Protein AF-A0A383BWJ7-F1 (afdb_monomer_lite)

Secondary structure (DSSP, 8-state):
-EEEETT-HHHHHHHHTS-TT--EEEESS---HHHHHHHHHHHHGGG---TT--------EEEESSSS-EEEE--

pLDDT: mean 90.83, std 9.13, range [56.41, 98.12]

Structure (mmCIF, N/CA/C/O backbone):
data_AF-A0A383BWJ7-F1
#
_entry.id   AF-A0A383BWJ7-F1
#
loop_
_atom_site.group_PDB
_atom_site.id
_atom_site.type_symbol
_atom_site.label_atom_id
_atom_site.label_alt_id
_atom_site.label_comp_id
_atom_site.label_asym_id
_atom_site.label_entity_id
_atom_site.label_seq_id
_atom_site.pdbx_PDB_ins_code
_atom_site.Cartn_x
_atom_site.Cartn_y
_atom_site.Cartn_z
_atom_site.occupancy
_atom_site.B_iso_or_equiv
_atom_site.auth_seq_id
_atom_site.auth_comp_id
_atom_site.auth_asym_id
_atom_site.auth_atom_id
_atom_site.pdbx_PDB_model_num
ATOM 1 N N . ALA A 1 1 ? -12.922 8.150 1.132 1.00 87.62 1 ALA A N 1
ATOM 2 C CA . ALA A 1 1 ? -12.574 6.776 0.725 1.00 87.62 1 ALA A CA 1
ATOM 3 C C . ALA A 1 1 ? -11.445 6.311 1.626 1.00 87.62 1 ALA A C 1
ATOM 5 O O . ALA A 1 1 ? -10.601 7.142 1.939 1.00 87.62 1 ALA A O 1
ATOM 6 N N . PHE A 1 2 ? -11.456 5.055 2.060 1.00 93.19 2 PHE A N 1
ATOM 7 C CA . PHE A 1 2 ? -10.514 4.501 3.036 1.00 93.19 2 PHE A CA 1
ATOM 8 C C . PHE A 1 2 ? -9.794 3.282 2.465 1.00 93.19 2 PHE A C 1
ATOM 10 O O . PHE A 1 2 ? -10.315 2.626 1.563 1.00 93.19 2 PHE A O 1
ATOM 17 N N . ILE A 1 3 ? -8.611 2.990 3.000 1.00 94.81 3 ILE A N 1
ATOM 18 C CA . ILE A 1 3 ? -7.894 1.732 2.785 1.00 94.81 3 ILE A CA 1
ATOM 19 C C . ILE A 1 3 ? -7.752 1.084 4.159 1.00 94.81 3 ILE A C 1
ATOM 21 O O . ILE A 1 3 ? -7.292 1.745 5.087 1.00 94.81 3 ILE A O 1
ATOM 25 N N . VAL A 1 4 ? -8.173 -0.169 4.302 1.00 96.75 4 VAL A N 1
ATOM 26 C CA . VAL A 1 4 ? -8.214 -0.868 5.592 1.00 96.75 4 VAL A CA 1
ATOM 27 C C . VAL A 1 4 ? -7.612 -2.260 5.462 1.00 96.75 4 VAL A C 1
ATOM 29 O O . VAL A 1 4 ? -7.765 -2.919 4.433 1.00 96.75 4 VAL A O 1
ATOM 32 N N . TYR A 1 5 ? -6.906 -2.693 6.503 1.00 97.88 5 TYR A N 1
ATOM 33 C CA . TYR A 1 5 ? -6.400 -4.056 6.587 1.00 97.88 5 TYR A CA 1
ATOM 34 C C . TYR A 1 5 ? -7.555 -5.029 6.846 1.00 97.88 5 TYR A C 1
ATOM 36 O O . TYR A 1 5 ? -8.375 -4.793 7.727 1.00 97.88 5 TYR A O 1
ATOM 44 N N . GLU A 1 6 ? -7.602 -6.146 6.123 1.00 97.38 6 GLU A N 1
ATOM 45 C CA . GLU A 1 6 ? -8.656 -7.160 6.270 1.00 97.38 6 GLU A CA 1
ATOM 46 C C . GLU A 1 6 ? -8.746 -7.781 7.672 1.00 97.38 6 GLU A C 1
ATOM 48 O O . GLU A 1 6 ? -9.810 -8.248 8.063 1.00 97.38 6 GLU A O 1
ATOM 53 N N . GLY A 1 7 ? -7.650 -7.778 8.437 1.00 97.62 7 GLY A N 1
ATOM 54 C CA . GLY A 1 7 ? -7.638 -8.272 9.814 1.00 97.62 7 GLY A CA 1
ATOM 55 C C . GLY A 1 7 ? -8.083 -7.247 10.863 1.00 97.62 7 GLY A C 1
ATOM 56 O O . GLY A 1 7 ? -8.153 -7.594 12.041 1.00 97.62 7 GLY A O 1
ATOM 57 N N . ASP A 1 8 ? -8.361 -5.999 10.472 1.00 97.19 8 ASP A N 1
ATOM 58 C CA . ASP A 1 8 ? -8.803 -4.934 11.377 1.00 97.19 8 ASP A CA 1
ATOM 59 C C . ASP A 1 8 ? -10.338 -4.896 11.469 1.00 97.19 8 ASP A C 1
ATOM 61 O O . ASP A 1 8 ? -11.019 -4.087 10.833 1.00 97.19 8 ASP A O 1
ATOM 65 N N . ASN A 1 9 ? -10.887 -5.833 12.248 1.00 96.56 9 ASN A N 1
ATOM 66 C CA . ASN A 1 9 ? -12.334 -6.009 12.395 1.00 96.56 9 ASN A CA 1
ATOM 67 C C . ASN A 1 9 ? -13.030 -4.772 12.985 1.00 96.56 9 ASN A C 1
ATOM 69 O O . ASN A 1 9 ? -14.143 -4.458 12.570 1.00 96.56 9 ASN A O 1
ATOM 73 N N . GLU A 1 10 ? -12.381 -4.058 13.911 1.00 97.06 10 GLU A N 1
ATOM 74 C CA . GLU A 1 10 ? -12.949 -2.847 14.517 1.00 97.06 10 GLU A CA 1
ATOM 75 C C . GLU A 1 10 ? -13.066 -1.719 13.485 1.00 97.06 10 GLU A C 1
ATOM 77 O O . GLU A 1 10 ? -14.113 -1.076 13.377 1.00 97.06 10 GLU A O 1
ATOM 82 N N . ALA A 1 11 ? -12.025 -1.503 12.673 1.00 95.00 11 ALA A N 1
ATOM 83 C CA . ALA A 1 11 ? -12.078 -0.514 11.603 1.00 95.00 11 ALA A CA 1
ATOM 84 C C . ALA A 1 11 ? -13.112 -0.886 10.531 1.00 95.00 11 ALA A C 1
ATOM 86 O O . ALA A 1 11 ? -13.835 -0.015 10.050 1.00 95.00 11 ALA A O 1
ATOM 87 N N . LEU A 1 12 ? -13.212 -2.168 10.164 1.00 94.38 12 LEU A N 1
ATOM 88 C CA . LEU A 1 12 ? -14.209 -2.652 9.207 1.00 94.38 12 LEU A CA 1
ATOM 89 C C . LEU A 1 12 ? -15.640 -2.420 9.704 1.00 94.38 12 LEU A C 1
ATOM 91 O O . LEU A 1 12 ? -16.472 -1.921 8.945 1.00 94.38 12 LEU A O 1
ATOM 95 N N . GLU A 1 13 ? -15.919 -2.732 10.970 1.00 95.19 13 GLU A N 1
ATOM 96 C CA . GLU A 1 13 ? -17.223 -2.484 11.586 1.00 95.19 13 GLU A CA 1
ATOM 97 C C . GLU A 1 13 ? -17.540 -0.982 11.621 1.00 95.19 13 GLU A C 1
ATOM 99 O O . GLU A 1 13 ? -18.615 -0.566 11.184 1.00 95.19 13 GLU A O 1
ATOM 104 N N . ALA A 1 14 ? -16.583 -0.144 12.029 1.00 94.19 14 ALA A N 1
ATOM 105 C CA . ALA A 1 14 ? -16.762 1.305 12.045 1.00 94.19 14 ALA A CA 1
ATOM 106 C C . ALA A 1 14 ? -17.047 1.868 10.642 1.00 94.19 14 ALA A C 1
ATOM 108 O O . ALA A 1 14 ? -17.982 2.650 10.463 1.00 94.19 14 ALA A O 1
ATOM 109 N N . LEU A 1 15 ? -16.287 1.440 9.631 1.00 93.19 15 LEU A N 1
ATOM 110 C CA . LEU A 1 15 ? -16.488 1.862 8.244 1.00 93.19 15 LEU A CA 1
ATOM 111 C C . LEU A 1 15 ? -17.822 1.358 7.681 1.00 93.19 15 LEU A C 1
ATOM 113 O O . LEU A 1 15 ? -18.450 2.079 6.913 1.00 93.19 15 LEU A O 1
ATOM 117 N N . SER A 1 16 ? -18.304 0.184 8.103 1.00 89.94 16 SER A N 1
ATOM 118 C CA . SER A 1 16 ? -19.609 -0.345 7.678 1.00 89.94 16 SER A CA 1
ATOM 119 C C . SER A 1 16 ? -20.798 0.524 8.109 1.00 89.94 16 SER A C 1
ATOM 121 O O . SER A 1 16 ? -21.848 0.481 7.473 1.00 89.94 16 SER A O 1
ATOM 123 N N . SER A 1 17 ? -20.626 1.342 9.154 1.00 91.44 17 SER A N 1
ATOM 124 C CA . SER A 1 17 ? -21.649 2.282 9.626 1.00 91.44 17 SER A CA 1
ATOM 125 C C . SER A 1 17 ? -21.753 3.558 8.783 1.00 91.44 17 SER A C 1
ATOM 127 O O . SER A 1 17 ? -22.697 4.330 8.945 1.00 91.44 17 SER A O 1
ATOM 129 N N . MET A 1 18 ? -20.789 3.804 7.890 1.00 88.94 18 MET A N 1
ATOM 130 C CA . MET A 1 18 ? -20.807 4.973 7.019 1.00 88.94 18 MET A CA 1
ATOM 131 C C . MET A 1 18 ? -21.864 4.782 5.919 1.00 88.94 18 MET A C 1
ATOM 133 O O . MET A 1 18 ? -21.856 3.782 5.206 1.00 88.94 18 MET A O 1
ATOM 137 N N . GLU A 1 19 ? -22.772 5.748 5.770 1.00 80.50 19 GLU A N 1
ATOM 138 C CA . GLU A 1 19 ? -23.870 5.713 4.792 1.00 80.50 19 GLU A CA 1
ATOM 139 C C . GLU A 1 19 ? -23.387 5.737 3.319 1.00 80.50 19 GLU A C 1
ATOM 141 O O . GLU A 1 19 ? -22.185 5.749 3.009 1.00 80.50 19 GLU A O 1
ATOM 146 N N . ASP A 1 20 ? -24.352 5.734 2.393 1.00 79.94 20 ASP A N 1
ATOM 147 C CA . ASP A 1 20 ? -24.127 5.627 0.953 1.00 79.94 20 ASP A CA 1
ATOM 148 C C . ASP A 1 20 ? -23.174 6.704 0.407 1.00 79.94 20 ASP A C 1
ATOM 150 O O . ASP A 1 20 ? -23.342 7.909 0.602 1.00 79.94 20 ASP A O 1
ATOM 154 N N . GLY A 1 21 ? -22.164 6.244 -0.338 1.00 79.44 21 GLY A N 1
ATOM 155 C CA . GLY A 1 21 ? -21.187 7.085 -1.037 1.00 79.44 21 GLY A CA 1
ATOM 156 C C . GLY A 1 21 ? -19.753 6.973 -0.516 1.00 79.44 21 GLY A C 1
ATOM 157 O O . GLY A 1 21 ? -18.817 7.403 -1.202 1.00 79.44 21 GLY A O 1
ATOM 158 N N . HIS A 1 22 ? -19.533 6.357 0.650 1.00 88.00 22 HIS A N 1
ATOM 159 C CA . HIS A 1 22 ? -18.177 6.034 1.082 1.00 88.00 22 HIS A CA 1
ATOM 160 C C . HIS A 1 22 ? -17.630 4.827 0.293 1.00 88.00 22 HIS A C 1
ATOM 162 O O . HIS A 1 22 ? -18.354 3.919 -0.103 1.00 88.00 22 HIS A O 1
ATOM 168 N N . ARG A 1 23 ? -16.324 4.838 0.011 1.00 90.94 23 ARG A N 1
ATOM 169 C CA . ARG A 1 23 ? -15.624 3.738 -0.669 1.00 90.94 23 ARG A CA 1
ATOM 170 C C . ARG A 1 23 ? -14.521 3.231 0.236 1.00 90.94 23 ARG A C 1
ATOM 172 O O . ARG A 1 23 ? -13.688 4.038 0.651 1.00 90.94 23 ARG A O 1
ATOM 179 N N . THR A 1 24 ? -14.498 1.932 0.481 1.00 93.44 24 THR A N 1
ATOM 180 C CA . THR A 1 24 ? -13.481 1.275 1.302 1.00 93.44 24 THR A CA 1
ATOM 181 C C . THR A 1 24 ? -12.768 0.233 0.454 1.00 93.44 24 THR A C 1
ATOM 183 O O . THR A 1 24 ? -13.410 -0.612 -0.165 1.00 93.44 24 THR A O 1
ATOM 186 N N . LEU A 1 25 ? -11.442 0.325 0.387 1.00 94.50 25 LEU A N 1
ATOM 187 C CA . LEU A 1 25 ? -10.574 -0.680 -0.210 1.00 94.50 25 LEU A CA 1
ATOM 188 C C . LEU A 1 25 ? -10.006 -1.546 0.913 1.00 94.50 25 LEU A C 1
ATOM 190 O O . LEU A 1 25 ? -9.261 -1.052 1.756 1.00 94.50 25 LEU A O 1
ATOM 194 N N . VAL A 1 26 ? -10.352 -2.826 0.919 1.00 96.12 26 VAL A N 1
ATOM 195 C CA . VAL A 1 26 ? -9.797 -3.792 1.871 1.00 96.12 26 VAL A CA 1
ATOM 196 C C . VAL A 1 26 ? -8.539 -4.412 1.263 1.00 96.12 26 VAL A C 1
ATOM 198 O O . VAL A 1 26 ? -8.563 -4.830 0.105 1.00 96.12 26 VAL A O 1
ATOM 201 N N . VAL A 1 27 ? -7.439 -4.444 2.017 1.00 97.06 27 VAL A N 1
ATOM 202 C CA . VAL A 1 27 ? -6.148 -5.010 1.592 1.00 97.06 27 VAL A CA 1
ATOM 203 C C . VAL A 1 27 ? -5.648 -6.067 2.587 1.00 97.06 27 VAL A C 1
ATOM 205 O O . VAL A 1 27 ? -5.906 -5.941 3.785 1.00 97.06 27 VAL A O 1
ATOM 208 N N . PRO A 1 28 ? -4.881 -7.083 2.144 1.00 97.12 28 PRO A N 1
ATOM 209 C CA . PRO A 1 28 ? -4.425 -8.184 3.001 1.00 97.12 28 PRO A CA 1
ATOM 210 C C . PRO A 1 28 ? -3.172 -7.852 3.833 1.00 97.12 28 PRO A C 1
ATOM 212 O O . PRO A 1 28 ? -2.447 -8.737 4.280 1.00 97.12 28 PRO A O 1
ATOM 215 N N . PHE A 1 29 ? -2.862 -6.568 4.018 1.00 97.50 29 PHE A N 1
ATOM 216 C CA . PHE A 1 29 ? -1.691 -6.094 4.759 1.00 97.50 29 PHE A CA 1
ATOM 217 C C . PHE A 1 29 ? -1.994 -4.786 5.498 1.00 97.50 29 PHE A C 1
ATOM 219 O O . PHE A 1 29 ? -2.934 -4.072 5.160 1.00 97.50 29 PHE A O 1
ATOM 226 N N . ILE A 1 30 ? -1.167 -4.434 6.486 1.00 96.75 30 ILE A N 1
ATOM 227 C CA . ILE A 1 30 ? -1.267 -3.143 7.184 1.00 96.75 30 ILE A CA 1
ATOM 228 C C . ILE A 1 30 ? -0.962 -2.017 6.175 1.00 96.75 30 ILE A C 1
ATOM 230 O O . ILE A 1 30 ? 0.152 -2.006 5.641 1.00 96.75 30 ILE A O 1
ATOM 234 N N . PRO A 1 31 ? -1.886 -1.076 5.895 1.00 95.69 31 PRO A N 1
ATOM 235 C CA . PRO A 1 31 ? -1.791 -0.143 4.767 1.00 95.69 31 PRO A CA 1
ATOM 236 C C . PRO A 1 31 ? -0.849 1.047 5.033 1.00 95.69 31 PRO A C 1
ATOM 238 O O . PRO A 1 31 ? -1.231 2.203 4.871 1.00 95.69 31 PRO A O 1
ATOM 241 N N . THR A 1 32 ? 0.395 0.779 5.437 1.00 95.00 32 THR A N 1
ATOM 242 C CA . THR A 1 32 ? 1.446 1.806 5.536 1.00 95.00 32 THR A CA 1
ATOM 243 C C . THR A 1 32 ? 1.916 2.242 4.146 1.00 95.00 32 THR A C 1
ATOM 245 O O . THR A 1 32 ? 1.729 1.520 3.159 1.00 95.00 32 THR A O 1
ATOM 248 N N . ALA A 1 33 ? 2.565 3.407 4.045 1.00 95.62 33 ALA A N 1
ATOM 249 C CA . ALA A 1 33 ? 3.089 3.911 2.775 1.00 95.62 33 ALA A CA 1
ATOM 250 C C . ALA A 1 33 ? 4.045 2.912 2.087 1.00 95.62 33 ALA A C 1
ATOM 252 O O . ALA A 1 33 ? 3.997 2.755 0.868 1.00 95.62 33 ALA A O 1
ATOM 253 N N . GLU A 1 34 ? 4.881 2.207 2.853 1.00 96.75 34 GLU A N 1
ATOM 254 C CA . GLU A 1 34 ? 5.836 1.205 2.367 1.00 96.75 34 GLU A CA 1
ATOM 255 C C . GLU A 1 34 ? 5.131 -0.005 1.757 1.00 96.75 34 GLU A C 1
ATOM 257 O O . GLU A 1 34 ? 5.451 -0.415 0.639 1.00 96.75 34 GLU A O 1
ATOM 262 N N . ASN A 1 35 ? 4.137 -0.548 2.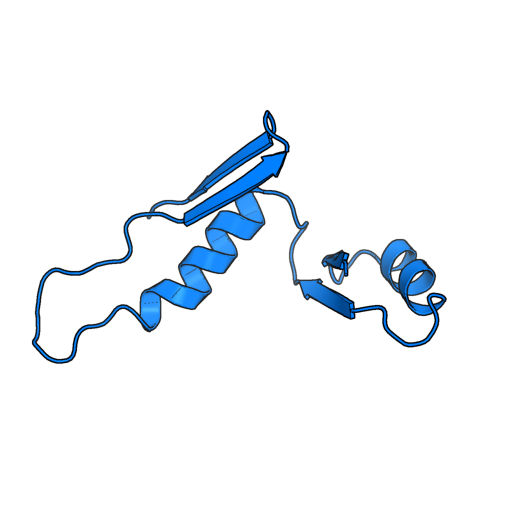465 1.00 97.00 35 ASN A N 1
ATOM 263 C CA . ASN A 1 35 ? 3.386 -1.708 1.996 1.00 97.00 35 ASN A CA 1
ATOM 264 C C . ASN A 1 35 ? 2.547 -1.359 0.765 1.00 97.00 35 ASN A C 1
ATOM 266 O O . ASN A 1 35 ? 2.484 -2.145 -0.177 1.00 97.00 35 ASN A O 1
ATOM 270 N N . LEU A 1 36 ? 1.970 -0.154 0.726 1.00 96.88 36 LEU A N 1
ATOM 271 C CA . LEU A 1 36 ? 1.256 0.346 -0.446 1.00 96.88 36 LEU A CA 1
ATOM 272 C C . LEU A 1 36 ? 2.187 0.541 -1.646 1.00 96.88 36 LEU A C 1
ATOM 274 O O . LEU A 1 36 ? 1.801 0.201 -2.762 1.00 96.88 36 LEU A O 1
ATOM 278 N N . ALA A 1 37 ? 3.407 1.050 -1.440 1.00 97.44 37 ALA A N 1
ATOM 279 C CA . ALA A 1 37 ? 4.375 1.224 -2.522 1.00 97.44 37 ALA A CA 1
ATOM 280 C C . ALA A 1 37 ? 4.773 -0.124 -3.130 1.00 97.44 37 ALA A C 1
ATOM 282 O O . ALA A 1 37 ? 4.786 -0.267 -4.354 1.00 97.44 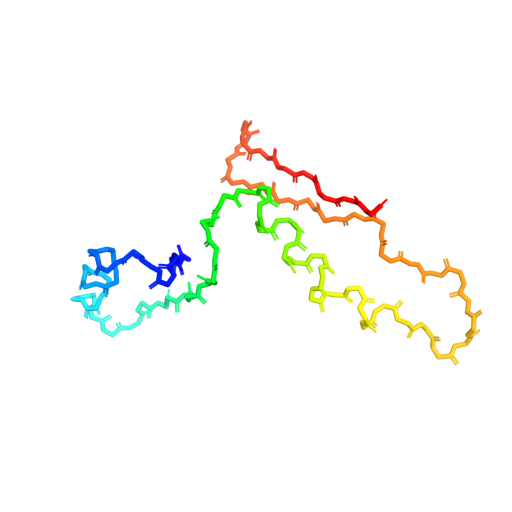37 ALA A O 1
ATOM 283 N N . LYS A 1 38 ? 5.035 -1.123 -2.280 1.00 97.69 38 LYS A N 1
ATOM 284 C CA . LYS A 1 38 ? 5.336 -2.486 -2.717 1.00 97.69 38 LYS A CA 1
ATOM 285 C C . LYS A 1 38 ? 4.158 -3.129 -3.441 1.00 97.69 38 LYS A C 1
ATOM 287 O O . LYS A 1 38 ? 4.322 -3.615 -4.555 1.00 97.69 38 LYS A O 1
ATOM 292 N N . TRP A 1 39 ? 2.973 -3.085 -2.841 1.00 97.25 39 TRP A N 1
ATOM 293 C CA . TRP A 1 39 ? 1.780 -3.682 -3.428 1.00 97.25 39 TRP A CA 1
ATOM 294 C C . TRP A 1 39 ? 1.453 -3.063 -4.790 1.00 97.25 39 TRP A C 1
ATOM 296 O O . TRP A 1 39 ? 1.247 -3.791 -5.757 1.00 9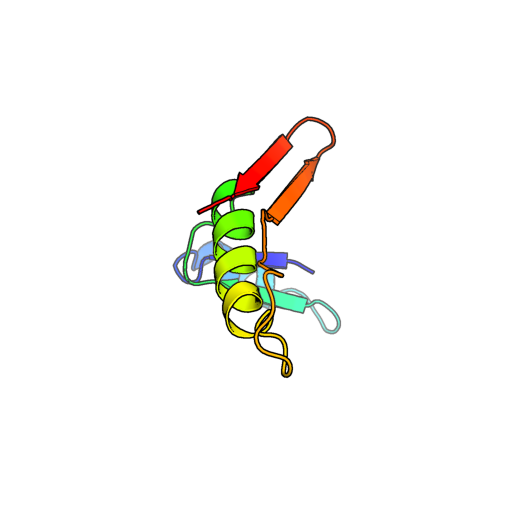7.25 39 TRP A O 1
ATOM 306 N N . ALA A 1 40 ? 1.486 -1.732 -4.902 1.00 96.12 40 ALA A N 1
ATOM 307 C CA . ALA A 1 40 ? 1.245 -1.041 -6.165 1.00 96.12 40 ALA A CA 1
ATOM 308 C C . ALA A 1 40 ? 2.274 -1.419 -7.244 1.00 96.12 40 ALA A C 1
ATOM 310 O O . ALA A 1 40 ? 1.897 -1.626 -8.397 1.00 96.12 40 ALA A O 1
ATOM 311 N N . PHE A 1 41 ? 3.549 -1.568 -6.870 1.00 96.69 41 PHE A N 1
ATOM 312 C CA . PHE A 1 41 ? 4.587 -2.053 -7.775 1.00 96.69 41 PHE A CA 1
ATOM 313 C C . PHE A 1 41 ? 4.266 -3.451 -8.308 1.00 96.69 41 PHE A C 1
ATOM 315 O O . PHE A 1 41 ? 4.245 -3.654 -9.518 1.00 96.69 41 PHE A O 1
ATOM 322 N N . GLU A 1 42 ? 3.955 -4.394 -7.418 1.00 95.81 42 GLU A N 1
ATOM 323 C CA . GLU A 1 42 ? 3.644 -5.785 -7.771 1.00 95.81 42 GLU A CA 1
ATOM 324 C C . GLU A 1 42 ? 2.390 -5.909 -8.645 1.00 95.81 42 GLU A C 1
ATOM 326 O O . GLU A 1 42 ? 2.329 -6.792 -9.498 1.00 95.81 42 GLU A O 1
ATOM 331 N N . GLN A 1 43 ? 1.406 -5.016 -8.476 1.00 95.06 43 GLN A N 1
ATOM 332 C CA . GLN A 1 43 ? 0.231 -4.982 -9.350 1.00 95.06 43 GLN A CA 1
ATOM 333 C C . GLN A 1 43 ? 0.566 -4.479 -10.759 1.00 95.06 43 GLN A C 1
ATOM 335 O O . GLN A 1 43 ? -0.037 -4.936 -11.724 1.00 95.06 43 GLN A O 1
ATOM 340 N N . VAL A 1 44 ? 1.493 -3.527 -10.901 1.00 93.56 44 VAL A N 1
ATOM 341 C CA . VAL A 1 44 ? 1.756 -2.850 -12.182 1.00 93.56 44 VAL A CA 1
ATOM 342 C C . VAL A 1 44 ? 2.876 -3.512 -12.984 1.00 93.56 44 VAL A C 1
ATOM 344 O O . VAL A 1 44 ? 2.759 -3.587 -14.206 1.00 93.56 44 VAL A O 1
ATOM 347 N N . GLU A 1 45 ? 3.922 -4.027 -12.330 1.00 92.06 45 GLU A N 1
ATOM 348 C CA . GLU A 1 45 ? 5.094 -4.670 -12.955 1.00 92.06 45 GLU A CA 1
ATOM 349 C C . GLU A 1 45 ? 4.720 -5.651 -14.087 1.00 92.06 45 GLU A C 1
ATOM 351 O O . GLU A 1 45 ? 5.251 -5.493 -15.190 1.00 92.06 45 GLU A O 1
ATOM 356 N N . PRO A 1 46 ? 3.768 -6.597 -13.915 1.00 91.00 46 PRO A N 1
ATOM 357 C CA . PRO A 1 46 ? 3.469 -7.594 -14.949 1.00 91.00 46 PRO A CA 1
ATOM 358 C C . PRO A 1 46 ? 2.888 -6.984 -16.232 1.00 91.00 46 PRO A C 1
ATOM 360 O O . PRO A 1 46 ? 3.002 -7.556 -17.320 1.00 91.00 46 PRO A O 1
ATOM 363 N N . HIS A 1 47 ? 2.259 -5.813 -16.113 1.00 88.88 47 HIS A N 1
ATOM 364 C CA . HIS A 1 47 ? 1.627 -5.102 -17.219 1.00 88.88 47 HIS A CA 1
ATOM 365 C C . HIS A 1 47 ? 2.595 -4.177 -17.963 1.00 88.88 47 HIS A C 1
ATOM 367 O O . HIS A 1 47 ? 2.296 -3.755 -19.079 1.00 88.88 47 HIS A O 1
ATOM 373 N N . ILE A 1 48 ? 3.771 -3.895 -17.396 1.00 85.62 48 ILE A N 1
ATOM 374 C CA . ILE A 1 48 ? 4.843 -3.133 -18.050 1.00 85.62 48 ILE A CA 1
ATOM 375 C C . ILE A 1 48 ? 5.745 -4.101 -18.836 1.00 85.62 48 ILE A C 1
ATOM 377 O O . ILE A 1 48 ? 6.963 -4.117 -18.705 1.00 85.62 48 ILE A O 1
ATOM 381 N N . SER A 1 49 ? 5.129 -4.924 -19.688 1.00 72.88 49 SER A N 1
ATOM 382 C CA . SER A 1 49 ? 5.815 -5.751 -20.683 1.00 72.88 49 SER A CA 1
ATOM 383 C C . SER A 1 49 ? 5.494 -5.210 -22.079 1.00 72.88 49 SER A C 1
ATOM 385 O O . SER A 1 49 ? 4.352 -5.235 -22.537 1.00 72.88 49 SER A O 1
ATOM 387 N N . SER A 1 50 ? 6.487 -4.626 -22.761 1.00 69.81 50 SER A N 1
ATOM 388 C CA . SER A 1 50 ? 6.250 -4.047 -24.090 1.00 69.81 50 SER A CA 1
ATOM 389 C C . SER A 1 50 ? 6.158 -5.135 -25.167 1.00 69.81 50 SER A C 1
ATOM 391 O O . SER A 1 50 ? 6.955 -6.073 -25.194 1.00 69.81 50 SER A O 1
ATOM 393 N N . ALA A 1 51 ? 5.224 -4.965 -26.108 1.00 63.78 51 ALA A N 1
ATOM 394 C CA . ALA A 1 51 ? 4.993 -5.881 -27.232 1.00 63.78 51 ALA A CA 1
ATOM 395 C C . ALA A 1 51 ? 6.179 -6.007 -28.217 1.00 63.78 51 ALA A C 1
ATOM 397 O O . ALA A 1 51 ? 6.136 -6.833 -29.123 1.00 63.78 51 ALA A O 1
ATOM 398 N N . TYR A 1 52 ? 7.235 -5.202 -28.051 1.00 56.41 52 TYR A N 1
ATOM 399 C CA . TYR A 1 52 ? 8.366 -5.103 -28.978 1.00 56.41 52 TYR A CA 1
ATOM 400 C C . TYR A 1 52 ? 9.707 -5.515 -28.355 1.00 56.41 52 TYR A C 1
ATOM 402 O O . TYR A 1 52 ? 10.747 -5.056 -28.808 1.00 56.41 52 TYR A O 1
ATOM 410 N N . GLY A 1 53 ? 9.711 -6.361 -27.319 1.00 63.84 53 GLY A N 1
ATOM 411 C CA . GLY A 1 53 ? 10.941 -6.986 -26.809 1.00 63.84 53 GLY A CA 1
ATOM 412 C C . GLY A 1 53 ? 11.948 -6.041 -26.137 1.00 63.84 53 GLY A C 1
ATOM 413 O O . GLY A 1 53 ? 13.105 -6.417 -25.970 1.00 63.84 53 GLY A O 1
ATOM 414 N N . ASN A 1 54 ? 11.539 -4.830 -25.739 1.00 64.88 54 ASN A N 1
ATOM 415 C CA . ASN A 1 54 ? 12.478 -3.774 -25.357 1.00 64.88 54 ASN A CA 1
ATOM 416 C C . ASN A 1 54 ? 12.437 -3.406 -23.866 1.00 64.88 54 ASN A C 1
ATOM 418 O O . ASN A 1 54 ? 11.357 -3.228 -23.308 1.00 64.88 54 ASN A O 1
ATOM 422 N N . MET A 1 55 ? 13.659 -3.232 -23.332 1.00 73.75 55 ME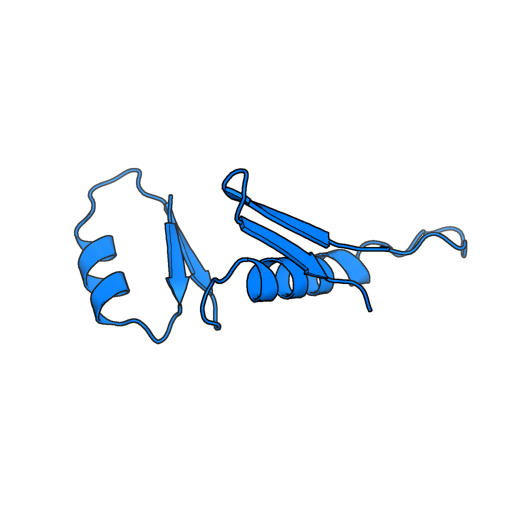T A N 1
ATOM 423 C CA . MET A 1 55 ? 14.251 -2.600 -22.123 1.00 73.75 55 MET A CA 1
ATOM 424 C C . MET A 1 55 ? 13.422 -1.738 -21.144 1.00 73.75 55 MET A C 1
ATOM 426 O O . MET A 1 55 ? 13.975 -1.276 -20.144 1.00 73.75 55 MET A O 1
ATOM 430 N N . LEU A 1 56 ? 12.149 -1.455 -21.406 1.00 82.81 56 LEU A N 1
ATOM 431 C CA . LEU A 1 56 ? 11.292 -0.726 -20.480 1.00 82.81 56 LEU A CA 1
ATOM 432 C C . LEU A 1 56 ? 10.884 -1.655 -19.340 1.00 82.81 56 LEU A C 1
ATOM 434 O O . LEU A 1 56 ? 10.300 -2.709 -19.566 1.00 82.81 56 LEU A O 1
ATOM 438 N N . ARG A 1 57 ? 11.200 -1.226 -18.121 1.00 86.38 57 ARG A N 1
ATOM 439 C CA . ARG A 1 57 ? 10.801 -1.875 -16.876 1.00 86.38 57 ARG A CA 1
ATOM 440 C C . ARG A 1 57 ? 10.225 -0.832 -15.940 1.00 86.38 57 ARG A C 1
ATOM 442 O O . ARG A 1 57 ? 10.638 0.333 -15.983 1.00 86.38 57 ARG A O 1
ATOM 449 N N . LEU A 1 58 ? 9.311 -1.247 -15.078 1.00 91.19 58 LEU A N 1
ATOM 450 C CA . LEU A 1 58 ? 8.913 -0.416 -13.958 1.00 91.19 58 LEU A CA 1
ATOM 451 C C . LEU A 1 58 ? 10.122 -0.300 -13.010 1.00 91.19 58 LEU A C 1
ATOM 453 O O . LEU A 1 58 ? 10.786 -1.279 -12.680 1.00 91.19 58 LEU A O 1
ATOM 457 N N . HIS A 1 59 ? 10.496 0.934 -12.673 1.00 93.44 59 HIS A N 1
ATOM 458 C CA . HIS A 1 59 ? 11.704 1.191 -11.884 1.00 93.44 59 HIS A CA 1
ATOM 459 C C . HIS A 1 59 ? 11.402 1.262 -10.390 1.00 93.44 59 HIS A C 1
ATOM 461 O O . HIS A 1 59 ? 12.093 0.646 -9.581 1.00 93.44 59 HIS A O 1
ATOM 467 N N . SER A 1 60 ? 10.367 2.019 -10.034 1.00 96.81 60 SER A N 1
ATOM 468 C CA . SER A 1 60 ? 9.969 2.245 -8.653 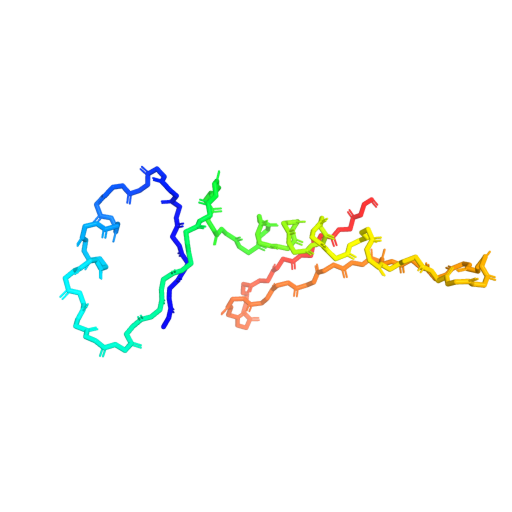1.00 96.81 60 SER A CA 1
ATOM 469 C C . SER A 1 60 ? 8.516 2.699 -8.562 1.00 96.81 60 SER A C 1
ATOM 471 O O . SER A 1 60 ? 7.965 3.278 -9.500 1.00 96.81 60 SER A O 1
ATOM 473 N N . PHE A 1 61 ? 7.916 2.480 -7.395 1.00 97.19 61 PHE A N 1
ATOM 474 C CA . PHE A 1 61 ? 6.677 3.124 -6.971 1.00 97.19 61 PHE A CA 1
ATOM 475 C C . PHE A 1 61 ? 6.959 4.052 -5.796 1.00 97.19 61 PHE A C 1
ATOM 477 O O . PHE A 1 61 ? 7.656 3.678 -4.855 1.00 97.19 61 PHE A O 1
ATOM 484 N N . HIS A 1 62 ? 6.390 5.255 -5.839 1.00 96.69 62 HIS A N 1
ATOM 485 C CA . HIS A 1 62 ? 6.506 6.242 -4.770 1.00 96.69 62 HIS A CA 1
ATOM 486 C C . HIS A 1 62 ? 5.120 6.534 -4.198 1.00 96.69 62 HIS A C 1
ATOM 488 O O . HIS A 1 62 ? 4.249 7.029 -4.912 1.00 96.69 62 HIS A O 1
ATOM 494 N N . VAL A 1 63 ? 4.926 6.271 -2.908 1.00 96.50 63 VAL A N 1
ATOM 495 C CA . VAL A 1 63 ? 3.693 6.594 -2.181 1.00 96.50 63 VAL A CA 1
ATOM 496 C C . VAL A 1 63 ? 3.969 7.763 -1.249 1.00 96.50 63 VAL A C 1
ATOM 498 O O . VAL A 1 63 ? 4.962 7.771 -0.527 1.00 96.50 63 VAL A O 1
ATOM 501 N N . ARG A 1 64 ? 3.100 8.774 -1.282 1.00 94.81 64 ARG A N 1
ATOM 502 C CA . ARG A 1 64 ? 3.173 9.959 -0.421 1.00 94.81 64 ARG A CA 1
ATOM 503 C C . ARG A 1 64 ? 1.866 10.076 0.341 1.00 94.81 64 ARG 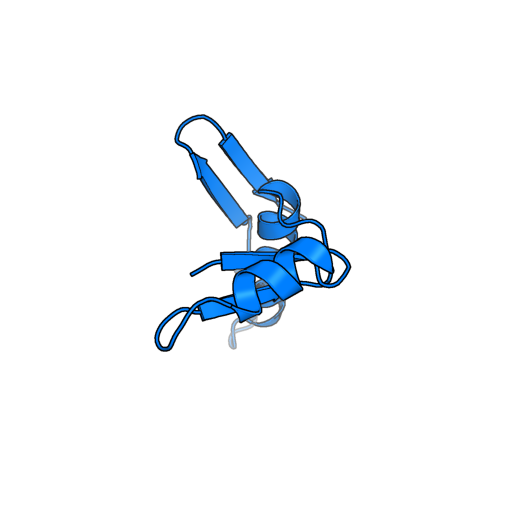A C 1
ATOM 505 O O . ARG A 1 64 ? 0.833 10.341 -0.264 1.00 94.81 64 ARG A O 1
ATOM 512 N N . GLU A 1 65 ? 1.923 9.865 1.647 1.00 88.62 65 GLU A N 1
ATOM 513 C CA . GLU A 1 65 ? 0.760 9.957 2.533 1.00 88.62 65 GLU A CA 1
ATOM 514 C C . GLU A 1 65 ? 0.586 11.392 3.042 1.00 88.62 65 GLU A C 1
ATOM 516 O O . GLU A 1 65 ? -0.496 11.970 2.993 1.00 88.62 65 GLU A O 1
ATOM 521 N N . THR A 1 66 ? 1.691 12.009 3.461 1.00 89.69 66 THR A N 1
ATOM 522 C CA . THR A 1 66 ? 1.761 13.421 3.850 1.00 89.69 66 THR A CA 1
ATOM 523 C C . THR A 1 66 ? 3.036 14.037 3.270 1.00 89.69 66 THR A C 1
ATOM 525 O O . THR A 1 66 ? 3.909 13.309 2.798 1.00 89.69 66 THR A O 1
ATOM 528 N N . PRO A 1 67 ? 3.229 15.368 3.317 1.00 88.94 67 PRO A N 1
ATOM 529 C CA . PRO A 1 67 ? 4.460 15.975 2.807 1.00 88.94 67 PRO A CA 1
ATOM 530 C C . PRO A 1 67 ? 5.752 15.428 3.436 1.00 88.94 67 PRO A C 1
ATOM 532 O O . PRO A 1 67 ? 6.801 15.477 2.800 1.00 88.94 67 PRO A O 1
ATOM 535 N N . LYS A 1 68 ? 5.689 14.923 4.678 1.00 89.56 68 LYS A N 1
ATOM 536 C CA . LYS A 1 68 ? 6.839 14.346 5.393 1.00 89.56 68 LYS A CA 1
ATOM 537 C C . LYS A 1 68 ? 6.834 12.814 5.434 1.00 89.56 68 LYS A C 1
ATOM 539 O O . LYS A 1 68 ? 7.884 12.242 5.699 1.00 89.56 68 LYS A O 1
ATOM 544 N N . SER A 1 69 ? 5.696 12.169 5.173 1.00 88.75 69 SER A N 1
ATOM 545 C CA . SER A 1 69 ? 5.557 10.708 5.158 1.00 88.75 69 SER A CA 1
ATOM 546 C C . SER A 1 69 ? 5.457 10.205 3.721 1.00 88.75 69 SER A C 1
ATOM 548 O O . SER A 1 69 ? 4.448 10.417 3.040 1.00 88.75 69 SER A O 1
ATOM 550 N N . TRP A 1 70 ? 6.523 9.568 3.243 1.00 95.62 70 TRP A N 1
ATOM 551 C CA . TRP A 1 70 ? 6.595 8.980 1.912 1.00 95.62 70 TRP A CA 1
ATOM 552 C C . TRP A 1 70 ? 7.454 7.721 1.930 1.00 95.62 70 TRP A C 1
ATOM 554 O O . TRP A 1 70 ? 8.418 7.627 2.687 1.00 95.62 70 TRP A O 1
ATOM 564 N N . ALA A 1 71 ? 7.122 6.784 1.052 1.00 97.75 71 ALA A N 1
ATOM 565 C CA . ALA A 1 71 ? 7.857 5.550 0.865 1.00 97.75 71 ALA A CA 1
ATOM 566 C C . ALA A 1 71 ? 8.137 5.317 -0.617 1.00 97.75 71 ALA A C 1
ATOM 568 O O . ALA A 1 71 ? 7.377 5.733 -1.496 1.00 97.75 71 ALA A O 1
ATOM 569 N N . THR A 1 72 ? 9.249 4.642 -0.884 1.00 97.75 72 THR A N 1
ATOM 570 C CA . THR A 1 72 ? 9.622 4.190 -2.221 1.00 97.75 72 THR A CA 1
ATOM 571 C C . THR A 1 72 ? 9.831 2.693 -2.179 1.00 97.75 72 THR A C 1
ATOM 573 O O . THR A 1 72 ? 10.534 2.201 -1.300 1.00 97.75 72 THR A O 1
ATOM 576 N N . TRP A 1 73 ? 9.256 1.989 -3.146 1.00 98.12 73 TRP A N 1
ATOM 577 C CA . TRP A 1 73 ? 9.582 0.599 -3.408 1.00 98.12 73 TRP A CA 1
ATOM 578 C C . TRP A 1 73 ? 10.253 0.462 -4.770 1.00 98.12 73 TRP A C 1
ATOM 580 O O . TRP A 1 73 ? 9.815 1.073 -5.746 1.00 98.12 73 TRP A O 1
ATOM 590 N N . SER A 1 74 ? 11.306 -0.345 -4.817 1.00 95.06 74 SER A N 1
ATOM 591 C CA . SER A 1 74 ? 12.041 -0.736 -6.018 1.00 95.06 74 SER A CA 1
ATOM 592 C C . SER A 1 74 ? 12.563 -2.171 -5.828 1.00 95.06 74 SER A C 1
ATOM 594 O O . SER A 1 74 ? 12.909 -2.507 -4.693 1.00 95.06 74 SER A O 1
ATOM 596 N N . PRO A 1 75 ? 12.613 -2.996 -6.887 1.00 87.75 75 PRO A N 1
ATOM 597 C CA . PRO A 1 75 ? 13.042 -4.395 -6.836 1.00 87.75 75 PRO A CA 1
ATOM 598 C C . PRO A 1 75 ? 14.565 -4.561 -6.758 1.00 87.75 75 PRO A C 1
ATOM 600 O O . PRO A 1 75 ? 15.300 -3.639 -7.190 1.00 87.75 75 PRO A O 1
#

Foldseek 3Di:
DEEEEPPCVVVVVVQVPDDPDDDYHYDPDHPAQAVVFVVVQVVCQVVQDDPPPDDDGDAWGKGDPDPPGIDIDGD

Sequence (75 aa):
AFIVYEGDNEALEALSSMEDGHRTLVVPFIPTAENLAKWAFEQVEPHISSAYGNMLRLHSFHVRETPKSWATWSP

Organism: NCBI:txid408172

Radius of gyration: 15.87 Å; chains: 1; bounding box: 38×24×44 Å

InterPro domains:
  IPR007115 6-pyruvoyl tetrahydropterin synthase/QueD family [PF01242] (22-73)
  IPR038418 6-pyruvoyl tetrahydropterin synthase/QueD superfamily [G3DSA:3.30.479.10] (3-75)